Protein AF-A0A537DJQ2-F1 (afdb_monomer_lite)

Foldseek 3Di:
DLDLVLQVVLLVVVVVVPPDPVVVSVVSSPDQQLVVDPVVCSNVSSPPDDD

Radius of gyration: 10.89 Å; chains: 1; bounding box: 27×21×23 Å

Structure (mmCIF, N/CA/C/O backbone):
data_AF-A0A537DJQ2-F1
#
_entry.id   AF-A0A537DJQ2-F1
#
loop_
_atom_site.group_PDB
_atom_site.id
_atom_site.type_symbol
_atom_site.label_atom_id
_atom_site.label_alt_id
_atom_site.label_comp_id
_atom_site.label_asym_id
_atom_site.label_entity_id
_atom_site.label_seq_id
_atom_site.pdbx_PDB_ins_code
_atom_site.Cartn_x
_atom_site.Cartn_y
_atom_site.Cartn_z
_atom_site.occupancy
_atom_site.B_iso_or_equiv
_atom_site.auth_seq_id
_atom_site.auth_comp_id
_atom_site.auth_asym_id
_atom_site.auth_atom_id
_atom_site.pdbx_PDB_model_num
ATOM 1 N N . MET A 1 1 ? 12.998 -13.968 -0.564 1.00 53.53 1 MET A N 1
ATOM 2 C CA . MET A 1 1 ? 12.160 -13.984 0.662 1.00 53.53 1 MET A CA 1
ATOM 3 C C . MET A 1 1 ? 11.594 -12.591 0.917 1.00 53.53 1 MET A C 1
ATOM 5 O O . MET A 1 1 ? 11.978 -11.913 1.865 1.00 53.53 1 MET A O 1
ATOM 9 N N . THR A 1 2 ? 10.708 -12.125 0.045 1.00 59.94 2 THR A N 1
ATOM 10 C CA . THR A 1 2 ? 10.146 -10.775 0.141 1.00 59.94 2 THR A CA 1
ATOM 11 C C . THR A 1 2 ? 9.048 -10.800 1.198 1.00 59.94 2 THR A C 1
ATOM 13 O O . THR A 1 2 ? 8.046 -11.503 1.099 1.00 59.94 2 THR A O 1
ATOM 16 N N . SER A 1 3 ? 9.370 -10.159 2.312 1.00 70.19 3 SER A N 1
ATOM 17 C CA . SER A 1 3 ? 8.998 -10.596 3.650 1.00 70.19 3 SER A CA 1
ATOM 18 C C . SER A 1 3 ? 7.539 -10.304 4.002 1.00 70.19 3 SER A C 1
ATOM 20 O O . SER A 1 3 ? 7.113 -9.149 4.042 1.00 70.19 3 SER A O 1
ATOM 22 N N . GLN A 1 4 ? 6.796 -11.353 4.371 1.00 83.62 4 GLN A N 1
ATOM 23 C CA . GLN A 1 4 ? 5.482 -11.261 5.021 1.00 83.62 4 GLN A CA 1
ATOM 24 C C 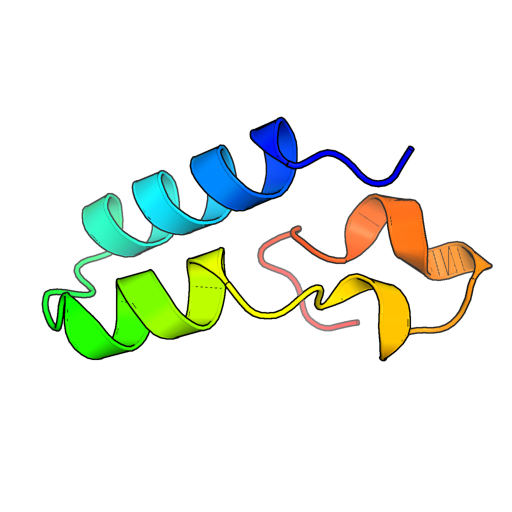. GLN A 1 4 ? 5.495 -10.266 6.199 1.00 83.62 4 GLN A C 1
ATOM 26 O O . GLN A 1 4 ? 4.517 -9.556 6.423 1.00 83.62 4 GLN A O 1
ATOM 31 N N . ARG A 1 5 ? 6.633 -10.154 6.903 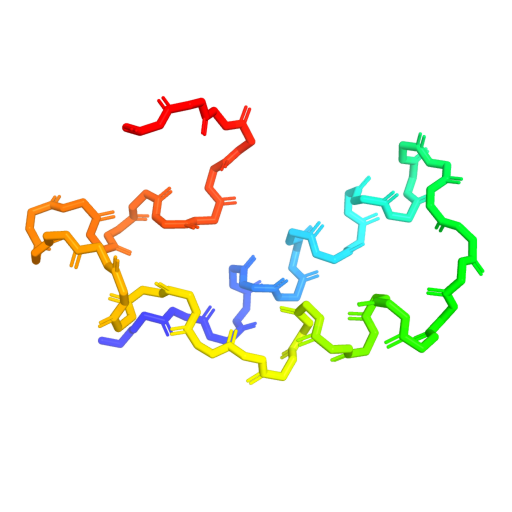1.00 89.00 5 ARG A N 1
ATOM 32 C CA . ARG A 1 5 ? 6.839 -9.212 8.012 1.00 89.00 5 ARG A CA 1
ATOM 33 C C . ARG A 1 5 ? 6.895 -7.756 7.545 1.00 89.00 5 ARG A C 1
ATOM 35 O O . ARG A 1 5 ? 6.343 -6.892 8.217 1.00 89.00 5 ARG A O 1
ATOM 42 N N . THR A 1 6 ? 7.541 -7.470 6.414 1.00 89.88 6 THR A N 1
ATOM 43 C CA . THR A 1 6 ? 7.602 -6.105 5.856 1.00 89.88 6 THR A CA 1
ATOM 44 C C . THR A 1 6 ? 6.222 -5.651 5.392 1.00 89.88 6 THR A C 1
ATOM 46 O O . THR A 1 6 ? 5.820 -4.526 5.672 1.00 89.88 6 THR A O 1
ATOM 49 N N . ARG A 1 7 ? 5.453 -6.557 4.777 1.00 92.38 7 ARG A N 1
ATOM 50 C CA . ARG A 1 7 ? 4.063 -6.291 4.392 1.00 92.38 7 ARG A CA 1
ATOM 51 C C . ARG A 1 7 ? 3.168 -6.018 5.602 1.00 92.38 7 ARG A C 1
ATOM 53 O O . ARG A 1 7 ? 2.419 -5.052 5.582 1.00 92.38 7 ARG A O 1
ATOM 60 N N . ALA A 1 8 ? 3.284 -6.812 6.669 1.00 92.81 8 ALA A N 1
ATOM 61 C CA . ALA A 1 8 ? 2.535 -6.568 7.903 1.00 92.81 8 ALA A CA 1
ATOM 62 C C . ALA A 1 8 ? 2.848 -5.182 8.497 1.00 92.81 8 ALA A C 1
ATOM 64 O O . ALA A 1 8 ? 1.937 -4.433 8.823 1.00 92.81 8 ALA A O 1
ATOM 65 N N . ARG A 1 9 ? 4.129 -4.786 8.539 1.00 93.62 9 ARG A N 1
ATOM 66 C CA . ARG A 1 9 ? 4.532 -3.443 8.997 1.00 93.62 9 ARG A CA 1
ATOM 67 C C . ARG A 1 9 ? 3.968 -2.317 8.129 1.00 93.62 9 ARG A C 1
ATOM 69 O O . ARG A 1 9 ? 3.626 -1.268 8.657 1.00 93.62 9 ARG A O 1
ATOM 76 N N . MET A 1 10 ? 3.877 -2.514 6.812 1.00 95.00 10 MET A N 1
ATOM 77 C CA . MET A 1 10 ? 3.231 -1.544 5.923 1.00 95.00 10 MET A CA 1
ATOM 78 C C . MET A 1 10 ? 1.758 -1.356 6.300 1.00 95.00 10 MET A C 1
ATOM 80 O O . MET A 1 10 ? 1.324 -0.219 6.433 1.00 95.00 10 MET A O 1
ATOM 84 N N . VAL A 1 11 ? 1.019 -2.447 6.517 1.00 95.69 11 VAL A N 1
ATOM 85 C CA . VAL A 1 11 ? -0.401 -2.395 6.899 1.00 95.69 11 VAL A CA 1
ATOM 86 C C . VAL A 1 11 ? -0.603 -1.664 8.229 1.00 95.69 11 VAL A C 1
ATOM 88 O O . VAL A 1 11 ? -1.478 -0.807 8.310 1.00 95.69 11 VAL A O 1
ATOM 91 N N . GLU A 1 12 ? 0.231 -1.928 9.239 1.00 96.31 12 GLU A N 1
ATOM 92 C CA . GLU A 1 12 ? 0.138 -1.225 10.528 1.00 96.31 12 GLU A CA 1
ATOM 93 C C . GLU A 1 12 ? 0.380 0.285 10.390 1.00 96.31 12 GLU A C 1
ATOM 95 O O . GLU A 1 12 ? -0.418 1.078 10.882 1.00 96.31 12 GLU A O 1
ATOM 100 N N . ARG A 1 13 ? 1.406 0.704 9.635 1.00 96.19 13 ARG A N 1
ATOM 101 C CA . ARG A 1 13 ? 1.653 2.137 9.377 1.00 96.19 13 ARG A CA 1
ATOM 102 C C . ARG A 1 13 ? 0.482 2.809 8.662 1.00 96.19 13 ARG A C 1
ATOM 104 O O . ARG A 1 13 ? 0.107 3.918 9.017 1.00 96.19 13 ARG A O 1
ATOM 111 N N . LEU A 1 14 ? -0.115 2.140 7.675 1.00 96.00 14 LEU A N 1
ATOM 112 C CA . LEU A 1 14 ? -1.276 2.663 6.950 1.00 96.00 14 LEU A CA 1
ATOM 113 C C . LEU A 1 14 ? -2.494 2.833 7.870 1.00 96.00 14 LEU A C 1
ATOM 115 O O . LEU A 1 14 ? -3.252 3.796 7.729 1.00 96.00 14 LEU A O 1
ATOM 119 N N . ARG A 1 15 ? -2.665 1.927 8.840 1.00 96.81 15 ARG A N 1
ATOM 120 C CA . ARG A 1 15 ? -3.684 2.061 9.887 1.00 96.81 15 ARG A CA 1
ATOM 121 C C . ARG A 1 15 ? -3.404 3.283 10.769 1.00 96.81 15 ARG A C 1
ATOM 123 O O . ARG A 1 15 ? -4.311 4.080 10.996 1.00 96.81 15 ARG A O 1
ATOM 130 N N . GLU A 1 16 ? -2.158 3.474 11.203 1.00 97.06 16 GLU A N 1
ATOM 131 C CA . GLU A 1 16 ? -1.724 4.650 11.980 1.00 97.06 16 GLU A CA 1
ATOM 132 C C . GLU A 1 16 ? -1.895 5.971 11.204 1.00 97.06 16 GLU A C 1
ATOM 134 O O . GLU A 1 16 ? -2.283 6.982 11.786 1.00 97.06 16 GLU A O 1
ATOM 139 N N . GLN A 1 17 ? -1.689 5.958 9.883 1.00 96.56 17 GLN A N 1
ATOM 140 C CA . GLN A 1 17 ? -1.922 7.094 8.976 1.00 96.56 17 GLN A CA 1
ATOM 141 C C . GLN A 1 17 ? -3.416 7.394 8.741 1.00 96.56 17 GLN A C 1
ATOM 143 O O . GLN A 1 17 ? -3.754 8.394 8.108 1.00 96.56 17 GLN A O 1
ATOM 148 N N . GLY A 1 18 ? -4.324 6.565 9.268 1.00 97.25 18 GLY A N 1
ATOM 149 C CA . GLY A 1 18 ? -5.760 6.833 9.290 1.00 97.25 18 GLY A CA 1
ATOM 150 C C . GLY A 1 18 ? -6.594 6.037 8.288 1.00 97.25 18 GLY A C 1
ATOM 151 O O . GLY A 1 18 ? -7.787 6.322 8.155 1.00 97.25 18 GLY A O 1
ATOM 152 N N . ILE A 1 19 ? -6.035 5.028 7.609 1.00 97.06 19 ILE A N 1
ATOM 153 C CA . ILE A 1 19 ? -6.848 4.093 6.820 1.00 97.06 19 ILE A CA 1
ATOM 154 C C . ILE A 1 19 ? -7.649 3.209 7.783 1.00 97.06 19 ILE A C 1
ATOM 156 O O . ILE A 1 19 ? -7.084 2.437 8.549 1.00 97.06 19 ILE A O 1
ATOM 160 N N . ARG A 1 20 ? -8.981 3.333 7.743 1.00 96.56 20 ARG A N 1
ATOM 161 C CA . ARG A 1 20 ? -9.907 2.645 8.667 1.00 96.56 20 ARG A CA 1
ATOM 162 C C . ARG A 1 20 ? -10.681 1.482 8.045 1.00 96.56 20 ARG A C 1
ATOM 164 O O . ARG A 1 20 ? -11.320 0.732 8.775 1.00 96.56 20 ARG A O 1
ATOM 171 N N . ASP A 1 21 ? -10.683 1.342 6.718 1.00 98.19 21 ASP A N 1
ATOM 172 C CA . ASP A 1 21 ? -11.384 0.227 6.069 1.00 98.19 21 ASP A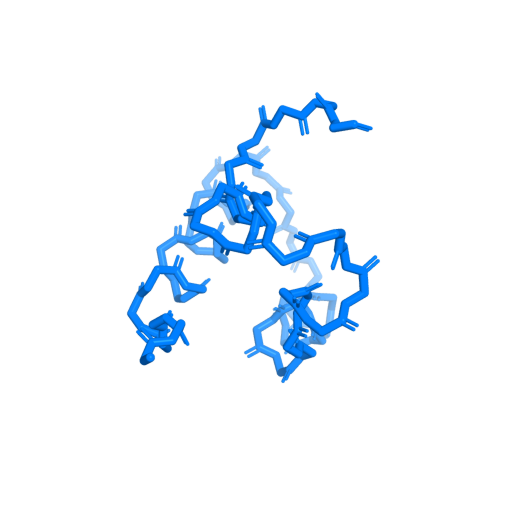 CA 1
ATOM 173 C C . ASP A 1 21 ? -10.535 -1.048 6.177 1.00 98.19 21 ASP A C 1
ATOM 175 O O . ASP A 1 21 ? -9.569 -1.246 5.436 1.00 98.19 21 ASP A O 1
ATOM 179 N N . GLU A 1 22 ? -10.910 -1.930 7.103 1.00 96.56 22 GLU A N 1
ATOM 180 C CA . GLU A 1 22 ? -10.220 -3.204 7.338 1.00 96.56 22 GLU A CA 1
ATOM 181 C C . GLU A 1 22 ? -10.259 -4.142 6.120 1.00 96.56 22 GLU A C 1
ATOM 183 O O . GLU A 1 22 ? -9.371 -4.979 5.960 1.00 96.56 22 GLU A O 1
ATOM 188 N N . ARG A 1 23 ? -11.225 -3.987 5.201 1.00 97.62 23 ARG A N 1
ATOM 189 C CA . ARG A 1 23 ? -11.234 -4.758 3.944 1.00 97.62 23 ARG A CA 1
ATOM 190 C C . ARG A 1 23 ? -10.112 -4.291 3.023 1.00 97.62 23 ARG A C 1
ATOM 192 O O . ARG A 1 23 ? -9.463 -5.118 2.386 1.00 97.62 23 ARG A O 1
ATOM 199 N N . VAL A 1 24 ? -9.854 -2.982 2.982 1.00 96.38 24 VAL A N 1
ATOM 200 C CA . VAL A 1 24 ? -8.740 -2.401 2.215 1.00 96.38 24 VAL A CA 1
ATOM 201 C C . VAL A 1 24 ? -7.405 -2.815 2.831 1.00 96.38 24 VAL A C 1
ATOM 203 O O . VAL A 1 24 ? -6.535 -3.310 2.116 1.00 96.38 24 VAL A O 1
ATOM 206 N N . LEU A 1 25 ? -7.254 -2.692 4.153 1.00 97.00 25 LEU A N 1
ATOM 207 C CA . LEU A 1 25 ? -6.045 -3.130 4.861 1.00 97.00 25 LEU A CA 1
ATOM 208 C C . LEU A 1 25 ? -5.785 -4.634 4.673 1.00 97.00 25 LEU A C 1
ATOM 210 O 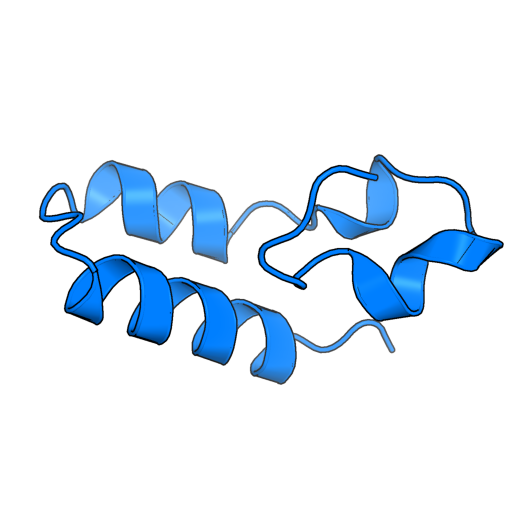O . LEU A 1 25 ? -4.652 -5.039 4.405 1.00 97.00 25 LEU A O 1
ATOM 214 N N . GLY A 1 26 ? -6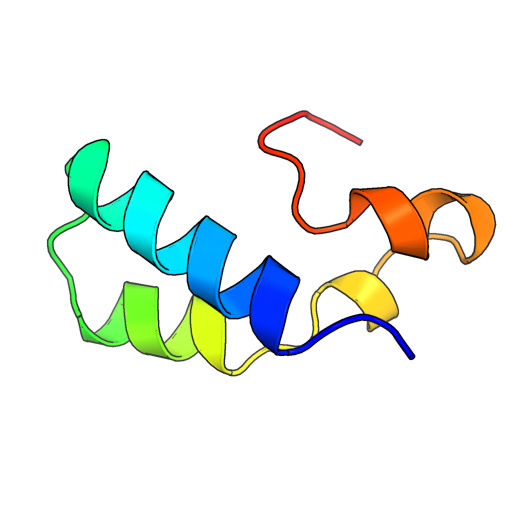.838 -5.455 4.725 1.00 96.19 26 GLY A N 1
ATOM 215 C CA . GLY A 1 26 ? -6.771 -6.889 4.451 1.00 96.19 26 GLY A CA 1
ATOM 216 C C . GLY A 1 26 ? -6.307 -7.198 3.026 1.00 96.19 26 GLY A C 1
ATOM 217 O O . GLY A 1 26 ? -5.409 -8.020 2.837 1.00 96.19 26 GLY A O 1
ATOM 218 N N . ALA A 1 27 ? -6.845 -6.498 2.023 1.00 96.00 27 ALA A N 1
ATOM 219 C CA . ALA A 1 27 ? -6.412 -6.646 0.634 1.00 96.00 27 ALA A CA 1
ATOM 220 C C . ALA A 1 27 ? -4.931 -6.263 0.452 1.00 96.00 27 ALA A C 1
ATOM 222 O O . ALA A 1 27 ? -4.162 -7.027 -0.135 1.00 96.00 27 ALA A O 1
ATOM 223 N N . LEU A 1 28 ? -4.499 -5.133 1.022 1.00 94.06 28 LEU A N 1
ATOM 224 C CA . LEU A 1 28 ? -3.101 -4.681 0.988 1.00 94.06 28 LEU A CA 1
ATOM 225 C C . LEU A 1 28 ? -2.147 -5.656 1.701 1.00 94.06 28 LEU A C 1
ATOM 227 O O . LEU A 1 28 ? -0.999 -5.829 1.286 1.00 94.06 28 LEU A O 1
ATOM 231 N N . GLY A 1 29 ? -2.623 -6.329 2.750 1.00 94.12 29 GLY A N 1
ATOM 232 C CA . GLY A 1 29 ? -1.894 -7.375 3.467 1.00 94.12 29 GLY A CA 1
ATOM 233 C C . GLY A 1 29 ? -1.872 -8.740 2.768 1.00 94.12 29 GLY A C 1
ATOM 234 O O . GLY A 1 29 ? -1.009 -9.562 3.081 1.00 94.12 29 GLY A O 1
ATOM 235 N N . ALA A 1 30 ? -2.779 -9.000 1.826 1.00 93.75 30 ALA A N 1
ATOM 236 C CA . ALA A 1 30 ? -2.864 -10.265 1.098 1.00 93.75 30 ALA A CA 1
ATOM 237 C C . ALA A 1 30 ? -2.081 -10.228 -0.221 1.00 93.75 30 ALA A C 1
ATOM 239 O O . ALA A 1 30 ? -1.367 -11.181 -0.546 1.00 93.75 30 ALA A O 1
ATOM 240 N N . VAL A 1 31 ? -2.165 -9.116 -0.958 1.00 92.62 31 VAL A N 1
ATOM 241 C CA . VAL A 1 31 ? -1.563 -8.991 -2.290 1.00 92.62 31 VAL A CA 1
ATOM 242 C C . VAL A 1 31 ? -0.031 -8.875 -2.188 1.00 92.62 31 VAL A C 1
ATOM 244 O O . VAL A 1 31 ? 0.494 -7.984 -1.515 1.00 92.62 31 VAL A O 1
ATOM 247 N N . PRO A 1 32 ? 0.741 -9.762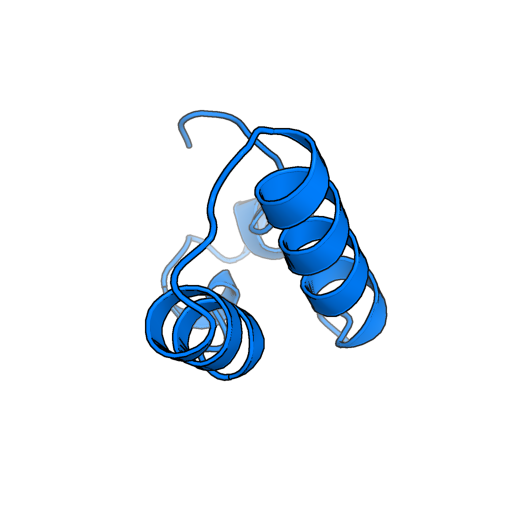 -2.842 1.00 91.88 32 PRO A N 1
ATOM 248 C CA . PRO A 1 32 ? 2.201 -9.699 -2.849 1.00 91.88 32 PRO A CA 1
ATOM 249 C C . PRO A 1 32 ? 2.701 -8.623 -3.830 1.00 91.88 32 PRO A C 1
ATOM 251 O O . PRO A 1 32 ? 3.143 -8.931 -4.932 1.00 91.88 32 PRO A O 1
ATOM 254 N N . ARG A 1 33 ? 2.661 -7.346 -3.419 1.00 91.19 33 ARG A N 1
ATOM 255 C CA . ARG A 1 33 ? 3.013 -6.178 -4.261 1.00 91.19 33 ARG A CA 1
ATOM 256 C C . ARG A 1 33 ? 4.362 -6.292 -4.990 1.00 91.19 33 ARG A C 1
ATOM 258 O O . ARG A 1 33 ? 4.487 -5.827 -6.114 1.00 91.19 33 ARG A O 1
ATOM 265 N N . HIS A 1 34 ? 5.347 -6.950 -4.382 1.00 91.00 34 HIS A N 1
ATOM 266 C CA . HIS A 1 34 ? 6.672 -7.184 -4.969 1.00 91.00 34 HIS A CA 1
ATOM 267 C C . HIS A 1 34 ? 6.674 -8.021 -6.261 1.00 91.00 34 HIS A C 1
ATOM 269 O O . HIS A 1 34 ? 7.683 -8.024 -6.950 1.00 91.00 34 HIS A O 1
ATOM 275 N N . LEU A 1 35 ? 5.584 -8.723 -6.592 1.00 90.94 35 LEU A N 1
ATOM 276 C CA . LEU A 1 35 ? 5.443 -9.425 -7.875 1.00 90.94 35 LEU A CA 1
ATOM 277 C C . LEU A 1 35 ? 5.080 -8.486 -9.039 1.00 90.94 35 LEU A C 1
ATOM 279 O O . LEU A 1 35 ? 5.096 -8.914 -10.186 1.00 90.94 35 LEU A O 1
ATOM 283 N N . PHE A 1 36 ? 4.730 -7.231 -8.745 1.00 91.12 36 PHE A N 1
ATOM 284 C CA . PHE A 1 36 ? 4.247 -6.243 -9.716 1.00 91.12 36 PHE A CA 1
ATOM 285 C C . PHE A 1 36 ? 5.229 -5.083 -9.937 1.00 91.12 36 PHE A C 1
ATOM 287 O O . PHE A 1 36 ? 4.866 -4.083 -10.548 1.00 91.12 36 PHE A O 1
ATOM 294 N N . VAL A 1 37 ? 6.450 -5.189 -9.413 1.00 89.06 37 VAL A N 1
ATOM 295 C CA . VAL A 1 37 ? 7.527 -4.208 -9.603 1.00 89.06 37 VAL A CA 1
ATOM 296 C C . VAL A 1 37 ? 8.738 -4.904 -10.209 1.00 89.06 37 VAL A C 1
ATOM 298 O O . VAL A 1 37 ? 8.851 -6.128 -10.138 1.00 89.06 37 VAL A O 1
ATOM 301 N N . GLU A 1 38 ? 9.652 -4.128 -10.785 1.00 91.25 38 GLU A N 1
ATOM 302 C CA . GLU A 1 38 ? 10.927 -4.657 -11.263 1.00 91.25 38 GLU A CA 1
ATOM 303 C C . GLU A 1 38 ? 11.677 -5.388 -10.143 1.00 91.25 38 GLU A C 1
ATOM 305 O O . GLU A 1 38 ? 11.644 -4.983 -8.979 1.00 91.25 38 GLU A O 1
ATOM 310 N N . GLU A 1 39 ? 12.397 -6.454 -10.490 1.00 87.62 39 GLU A N 1
ATOM 311 C CA . GLU A 1 39 ? 13.103 -7.291 -9.513 1.00 87.62 39 GLU A CA 1
ATOM 312 C C . GLU A 1 39 ? 14.107 -6.483 -8.670 1.00 87.62 39 GLU A C 1
ATOM 314 O O . GLU A 1 39 ? 14.217 -6.690 -7.459 1.00 87.62 39 GLU A O 1
ATOM 319 N N . ALA A 1 40 ? 14.748 -5.476 -9.274 1.00 89.38 40 ALA A N 1
ATOM 320 C CA . ALA A 1 40 ? 15.635 -4.538 -8.586 1.00 89.38 40 ALA A CA 1
ATOM 321 C C . ALA A 1 40 ? 14.925 -3.711 -7.490 1.00 89.38 40 ALA A C 1
ATOM 323 O O . ALA A 1 40 ? 15.558 -3.287 -6.522 1.00 89.38 40 ALA A O 1
ATOM 324 N N . LEU A 1 41 ? 13.610 -3.512 -7.612 1.00 87.50 41 LEU A N 1
ATOM 325 C CA . LEU A 1 41 ? 12.767 -2.758 -6.681 1.00 87.50 41 LEU A CA 1
ATOM 326 C C . LEU A 1 41 ? 12.022 -3.656 -5.685 1.00 87.50 41 LEU A C 1
ATOM 328 O O . LEU A 1 41 ? 11.392 -3.150 -4.756 1.00 87.50 41 LEU A O 1
ATOM 332 N N . ALA A 1 42 ? 12.108 -4.985 -5.814 1.00 85.94 42 ALA A N 1
ATOM 333 C CA . ALA A 1 42 ? 11.362 -5.920 -4.971 1.00 85.94 42 ALA A CA 1
ATOM 334 C C . ALA A 1 42 ? 11.648 -5.736 -3.467 1.00 85.94 42 ALA A C 1
ATOM 336 O O . ALA A 1 42 ? 10.758 -5.924 -2.634 1.00 85.94 42 ALA A O 1
ATOM 337 N N . SER A 1 43 ? 12.868 -5.321 -3.109 1.00 85.50 43 SER A N 1
ATOM 338 C CA . SER A 1 43 ? 13.265 -5.012 -1.727 1.00 85.50 43 SER A CA 1
ATOM 339 C C . SER A 1 43 ? 12.583 -3.759 -1.158 1.00 85.50 43 SER A C 1
ATOM 341 O O . SER A 1 43 ? 12.367 -3.694 0.052 1.00 85.50 43 SER A O 1
ATOM 343 N N . ARG A 1 44 ? 12.187 -2.817 -2.024 1.00 87.12 44 ARG A N 1
ATOM 344 C CA . ARG A 1 44 ? 11.543 -1.533 -1.694 1.00 87.12 44 ARG A CA 1
ATOM 345 C C . ARG A 1 44 ? 10.038 -1.516 -1.954 1.00 87.12 44 ARG A C 1
ATOM 347 O O . ARG A 1 44 ? 9.380 -0.515 -1.712 1.00 87.12 44 ARG A O 1
ATOM 354 N N . ALA A 1 45 ? 9.457 -2.634 -2.389 1.00 88.94 45 ALA A N 1
ATOM 355 C CA . ALA A 1 45 ? 8.059 -2.721 -2.820 1.00 88.94 45 ALA A CA 1
ATOM 356 C C . ALA A 1 45 ? 7.005 -2.312 -1.766 1.00 88.94 45 ALA A C 1
ATOM 358 O O . ALA A 1 45 ? 5.837 -2.150 -2.111 1.00 88.94 45 ALA A O 1
ATOM 359 N N . TYR A 1 46 ? 7.395 -2.192 -0.495 1.00 90.50 46 TYR A N 1
ATOM 360 C CA . TYR A 1 46 ? 6.529 -1.812 0.628 1.00 90.50 46 TYR A CA 1
ATOM 361 C C . TYR A 1 46 ? 7.017 -0.540 1.351 1.00 90.50 46 TYR A C 1
ATOM 363 O O . TYR A 1 46 ? 6.620 -0.270 2.491 1.00 90.50 46 TYR A O 1
ATOM 371 N N . GLU A 1 47 ? 7.927 0.209 0.731 1.00 88.12 47 GLU A N 1
ATOM 372 C CA . GLU A 1 47 ? 8.232 1.578 1.136 1.00 88.12 47 GLU A CA 1
ATOM 373 C C . GLU A 1 47 ? 7.056 2.489 0.768 1.00 88.12 47 GLU A C 1
ATOM 375 O O . GLU A 1 47 ? 6.346 2.246 -0.206 1.00 88.12 47 GLU A O 1
ATOM 380 N N . ASP A 1 48 ? 6.820 3.512 1.588 1.00 84.56 48 ASP A N 1
ATOM 381 C CA . ASP A 1 48 ? 5.769 4.507 1.350 1.00 84.56 48 ASP A CA 1
ATOM 382 C C . ASP A 1 48 ? 6.328 5.624 0.458 1.00 84.56 48 ASP A C 1
ATOM 384 O O . ASP A 1 48 ? 6.537 6.760 0.880 1.00 84.56 48 ASP A O 1
ATOM 388 N N . THR A 1 49 ? 6.720 5.240 -0.756 1.00 84.31 49 THR A N 1
ATOM 389 C CA . THR A 1 49 ? 7.343 6.103 -1.761 1.00 84.31 49 THR A CA 1
ATOM 390 C C . THR A 1 49 ? 6.786 5.772 -3.143 1.00 84.31 49 THR A C 1
ATOM 392 O O . THR A 1 49 ? 6.344 4.651 -3.411 1.00 84.31 49 THR A O 1
ATOM 395 N N . ALA A 1 50 ? 6.784 6.764 -4.036 1.00 77.44 50 ALA A N 1
ATOM 396 C CA . ALA A 1 50 ? 6.553 6.504 -5.451 1.00 77.44 50 ALA A CA 1
ATOM 397 C C . ALA A 1 50 ? 7.781 5.777 -6.029 1.00 77.44 50 ALA A C 1
ATOM 399 O O . ALA A 1 50 ? 8.913 6.194 -5.771 1.00 77.44 50 ALA A O 1
ATOM 400 N N . LEU A 1 51 ? 7.532 4.694 -6.770 1.00 73.00 51 LEU A N 1
ATOM 401 C CA . LEU A 1 51 ? 8.530 3.871 -7.460 1.00 73.00 51 LEU A CA 1
ATOM 402 C C . LEU A 1 51 ? 8.435 4.088 -8.968 1.00 73.00 51 LEU A C 1
ATOM 404 O O . LEU A 1 51 ? 7.288 4.250 -9.446 1.00 73.00 51 LEU A O 1
#

Sequence (51 aa):
MTSQRTRARMVERLREQGIRDERVLGALGAVPRHLFVEEALASRAYEDTAL

pLDDT: mean 89.89, std 8.99, range [53.53, 98.19]

Secondary structure (DSSP, 8-state):
---HHHHHHHHHHHHHTT---HHHHHHHHHS-GGGGS-GGGGGGTTSSS--